Protein AF-A0A959UVB6-F1 (afdb_monomer)

Radius of gyration: 14.46 Å; Cα contacts (8 Å, |Δi|>4): 233; chains: 1; bounding box: 36×33×34 Å

Sequence (130 aa):
MEAWFIRDFILHATRQGRVPLIGHSDIDLFGFDLILGLEGREELLLVQMKTYGGANSIWDVHKDLLRRGGQVVVVKLDLDAAPDSIKYHALTPEGRGSALGKSPKKPHPDKCGVQKGDLKPVDDLMDLFA

Secondary structure (DSSP, 8-state):
-HHHHHHHHHHHHHHTT--EEEEE---GGGS-SEEEEETT---EEEEEEEE--TT--EEEEEHHHHHTT-EEEEEEE-SSSSTT-EEEEEE-HHHHHHHHTSPPSS--TTEEEEEGGGEEEESSGGGGG-

Mean predicted aligned error: 4.35 Å

Nearest PDB structures (foldseek):
  2ost-assembly1_C  TM=4.693E-01  e=1.818E-02  Synechocystis sp. PCC 6803
  2ost-assembly1_B  TM=4.476E-01  e=8.114E-02  Synechocystis sp. PCC 6803
  4rpa-assembly1_A  TM=3.311E-01  e=1.112E+00  Staphylococcus aureus
  7n0e-assembly1_B  TM=2.793E-01  e=6.366E+00  Pseudomonas aeruginosa
  5csk-assembly1_B  TM=2.162E-01  e=4.961E+00  Saccharomyces cerevisiae S288C

Solvent-accessible surface area (backbone atoms only — not comparable to full-atom values): 7422 Å² total; per-residue (Å²): 110,66,71,55,53,53,51,50,42,46,52,47,31,47,76,70,77,40,51,70,40,80,46,80,44,96,46,76,88,72,42,33,44,36,37,39,34,40,69,98,54,93,65,68,44,41,29,29,75,42,75,62,56,83,89,61,59,59,45,72,41,39,45,66,33,55,76,73,68,32,45,44,37,38,42,32,79,40,84,90,48,66,99,77,51,68,45,39,26,33,58,36,78,69,24,48,62,56,18,72,75,30,72,24,82,67,88,47,92,62,36,14,18,42,38,70,90,25,44,40,81,46,92,54,66,65,63,80,79,108

Foldseek 3Di:
DVVLVVVQQCVLQVVVVWHKDKDADPDCVVQAGIWIDTPPDPDIAGEHEAEPDPPPFKDKGFLVCLVVVHKYKYWYQDPVDDRNDIKIKIFDPVQSVVFNPAAHPDHDPGITIRGPVRIDTDPRPCVSVD

pLDDT: mean 90.22, std 9.51, range [53.03, 97.38]

Structure (mmCIF, N/CA/C/O backbone):
data_AF-A0A959UVB6-F1
#
_entry.id   AF-A0A959UVB6-F1
#
loop_
_atom_site.group_PDB
_atom_site.id
_atom_site.type_symbol
_atom_site.label_atom_id
_atom_site.label_alt_id
_atom_site.label_comp_id
_atom_site.label_asym_id
_atom_site.label_entity_id
_atom_site.label_seq_id
_atom_site.pdbx_PDB_ins_code
_atom_site.Cartn_x
_atom_site.Cartn_y
_atom_site.Cartn_z
_atom_site.occupancy
_atom_site.B_iso_or_equiv
_atom_site.auth_seq_id
_atom_site.auth_comp_id
_atom_site.auth_asym_id
_atom_site.auth_atom_id
_atom_site.pdbx_PDB_model_num
ATOM 1 N N . MET A 1 1 ? 8.191 0.992 10.751 1.00 81.94 1 MET A N 1
ATOM 2 C CA . MET A 1 1 ? 7.361 1.463 9.621 1.00 81.94 1 MET A CA 1
ATOM 3 C C . MET A 1 1 ? 6.045 0.708 9.607 1.00 81.94 1 MET A C 1
ATOM 5 O O . MET A 1 1 ? 5.019 1.323 9.837 1.00 81.94 1 MET A O 1
ATOM 9 N N . GLU A 1 2 ? 6.092 -0.611 9.432 1.00 87.69 2 GLU A N 1
ATOM 10 C CA . GLU A 1 2 ? 4.913 -1.482 9.412 1.00 87.69 2 GLU A CA 1
ATOM 11 C C . GLU A 1 2 ? 4.027 -1.341 10.653 1.00 87.69 2 GLU A C 1
ATOM 13 O O . GLU A 1 2 ? 2.850 -1.039 10.520 1.00 87.69 2 GLU A O 1
ATOM 18 N N . ALA A 1 3 ? 4.605 -1.403 11.858 1.00 89.62 3 ALA A N 1
ATOM 19 C CA . ALA A 1 3 ? 3.854 -1.205 13.102 1.00 89.62 3 ALA A CA 1
ATOM 20 C C . ALA A 1 3 ? 3.092 0.136 13.164 1.00 89.62 3 ALA A C 1
ATOM 22 O O . ALA A 1 3 ? 1.994 0.201 13.707 1.00 89.62 3 ALA A O 1
ATOM 23 N N . TRP A 1 4 ? 3.656 1.202 12.588 1.00 89.81 4 TRP A N 1
ATOM 24 C CA . TRP A 1 4 ? 2.996 2.507 12.543 1.00 89.81 4 TRP A CA 1
ATOM 25 C C . TRP A 1 4 ? 1.845 2.519 11.538 1.00 89.81 4 TRP A C 1
ATOM 27 O O . TRP A 1 4 ? 0.759 2.986 11.862 1.00 89.81 4 TRP A O 1
ATOM 37 N N . PHE A 1 5 ? 2.063 1.937 10.358 1.00 93.06 5 PHE A N 1
ATOM 38 C CA . PHE A 1 5 ? 1.017 1.776 9.353 1.00 93.06 5 PHE A CA 1
ATOM 39 C C . PHE A 1 5 ? -0.143 0.925 9.874 1.00 93.06 5 PHE A C 1
ATOM 41 O O . PHE A 1 5 ? -1.294 1.320 9.732 1.00 93.06 5 PHE A O 1
ATOM 48 N N . ILE A 1 6 ? 0.148 -0.197 10.537 1.00 95.12 6 ILE A N 1
ATOM 49 C CA . ILE A 1 6 ? -0.862 -1.059 11.160 1.00 95.12 6 ILE A CA 1
ATOM 50 C C . ILE A 1 6 ? -1.651 -0.294 12.222 1.00 95.12 6 ILE A C 1
ATOM 52 O O . ILE A 1 6 ? -2.880 -0.329 12.209 1.00 95.12 6 ILE A O 1
ATOM 56 N N . ARG A 1 7 ? -0.965 0.428 13.117 1.00 94.75 7 ARG A N 1
ATOM 57 C CA . ARG A 1 7 ? -1.624 1.269 14.123 1.00 94.75 7 ARG A CA 1
ATOM 58 C C . ARG A 1 7 ? -2.581 2.263 13.464 1.00 94.75 7 ARG A C 1
ATOM 60 O O . ARG A 1 7 ? -3.737 2.346 13.870 1.00 94.75 7 ARG A O 1
ATOM 67 N N . ASP A 1 8 ? -2.114 3.001 12.462 1.00 94.56 8 ASP A N 1
ATOM 68 C CA . ASP A 1 8 ? -2.917 4.032 11.802 1.00 94.56 8 ASP A CA 1
ATOM 69 C C . ASP A 1 8 ? -4.084 3.416 11.018 1.00 94.56 8 ASP A C 1
ATOM 71 O O . ASP A 1 8 ? -5.197 3.936 11.070 1.00 94.56 8 ASP A O 1
ATOM 75 N N . PHE A 1 9 ? -3.875 2.260 10.381 1.00 96.25 9 PHE A N 1
ATOM 76 C CA . PHE A 1 9 ? -4.930 1.503 9.708 1.00 96.25 9 PHE A CA 1
ATOM 77 C C . PHE A 1 9 ? -6.028 1.077 10.689 1.00 96.25 9 PHE A C 1
ATOM 79 O O . PHE A 1 9 ? -7.209 1.304 10.420 1.00 96.25 9 PHE A O 1
ATOM 86 N N . ILE A 1 10 ? -5.648 0.540 11.855 1.00 96.88 10 ILE A N 1
ATOM 87 C CA . ILE A 1 10 ? -6.591 0.166 12.918 1.00 96.88 10 ILE A CA 1
ATOM 88 C C . ILE A 1 10 ? -7.376 1.387 13.396 1.00 96.88 10 ILE A C 1
ATOM 90 O O . ILE A 1 10 ? -8.602 1.324 13.516 1.00 96.88 10 ILE A O 1
ATOM 94 N N . LEU A 1 11 ? -6.695 2.508 13.650 1.00 95.81 11 LEU A N 1
ATOM 95 C CA . LEU A 1 11 ? -7.340 3.741 14.098 1.00 95.81 11 LEU A CA 1
ATOM 96 C C . LEU A 1 11 ? -8.324 4.283 13.054 1.00 95.81 11 LEU A C 1
ATOM 98 O O . LEU A 1 11 ? -9.429 4.685 13.420 1.00 95.81 11 LEU A O 1
ATOM 102 N N . HIS A 1 12 ? -7.955 4.278 11.772 1.00 95.56 12 HIS A N 1
ATOM 103 C CA . HIS A 1 12 ? -8.816 4.748 10.683 1.00 95.56 12 HIS A CA 1
ATOM 104 C C . HIS A 1 12 ? -10.042 3.843 10.505 1.00 95.56 12 HIS A C 1
ATOM 106 O O . HIS A 1 12 ? -11.165 4.346 10.474 1.00 95.56 12 HIS A O 1
ATOM 112 N N . ALA A 1 13 ? -9.860 2.517 10.511 1.00 96.25 13 ALA A N 1
ATOM 113 C CA . ALA A 1 13 ? -10.966 1.560 10.451 1.00 96.25 13 ALA A CA 1
ATOM 114 C C . ALA A 1 13 ? -11.937 1.736 11.629 1.00 96.25 13 ALA A C 1
ATOM 116 O O . ALA A 1 13 ? -13.147 1.876 11.432 1.00 96.25 13 ALA A O 1
ATOM 117 N N . THR A 1 14 ? -11.399 1.816 12.850 1.00 96.06 14 THR A N 1
ATOM 118 C CA . THR A 1 14 ? -12.199 1.909 14.081 1.00 96.06 14 THR A CA 1
ATOM 119 C C . THR A 1 14 ? -13.008 3.204 14.134 1.00 96.06 14 THR A C 1
ATOM 121 O O . THR A 1 14 ? -14.175 3.188 14.520 1.00 96.06 14 THR A O 1
ATOM 124 N N . ARG A 1 15 ? -12.430 4.334 13.696 1.00 96.00 15 ARG A N 1
ATOM 125 C CA . ARG A 1 15 ? -13.138 5.627 13.608 1.00 96.00 15 ARG A CA 1
ATOM 126 C C . ARG A 1 15 ? -14.343 5.588 12.670 1.00 96.00 15 ARG A C 1
ATOM 128 O O . ARG A 1 15 ? -15.284 6.347 12.877 1.00 96.00 15 ARG A O 1
ATOM 135 N N . GLN A 1 16 ? -14.325 4.707 11.674 1.00 95.12 16 GLN A N 1
ATOM 136 C CA . GLN A 1 16 ? -15.443 4.487 10.759 1.00 95.12 16 GLN A CA 1
ATOM 137 C C . GLN A 1 16 ? -16.360 3.324 11.186 1.00 95.12 16 GLN A C 1
ATOM 139 O O . GLN A 1 16 ? -17.206 2.897 10.403 1.00 95.12 16 GLN A O 1
ATOM 144 N N . GLY A 1 17 ?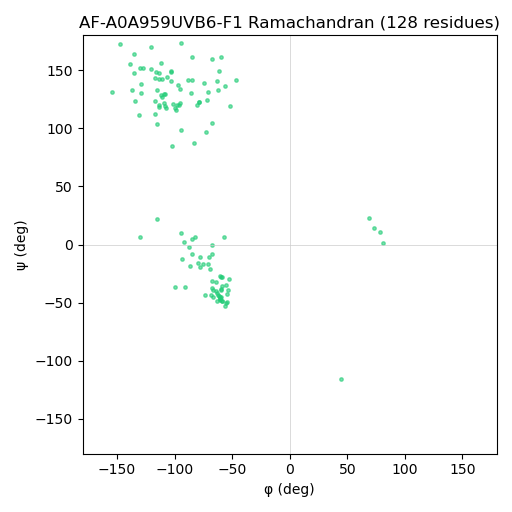 -16.195 2.785 12.401 1.00 95.69 17 GLY A N 1
ATOM 145 C CA . GLY A 1 17 ? -16.995 1.664 12.903 1.00 95.69 17 GLY A CA 1
ATOM 146 C C . GLY A 1 17 ? -16.718 0.333 12.199 1.00 95.69 17 GLY A C 1
ATOM 147 O O . GLY A 1 17 ? -17.584 -0.538 12.187 1.00 95.69 17 GLY A O 1
ATOM 148 N N . ARG A 1 18 ? -15.539 0.175 11.585 1.00 95.44 18 ARG A N 1
ATOM 149 C CA . ARG A 1 18 ? -15.126 -1.048 10.885 1.00 95.44 18 ARG A CA 1
ATOM 150 C C . ARG A 1 18 ? -14.138 -1.846 11.731 1.00 95.44 18 ARG A C 1
ATOM 152 O O . ARG A 1 18 ? -13.327 -1.265 12.450 1.00 95.44 18 ARG A O 1
ATOM 159 N N . VAL A 1 19 ? -14.160 -3.169 11.585 1.00 96.81 19 VAL A N 1
ATOM 160 C CA . VAL A 1 19 ? -13.200 -4.068 12.237 1.00 96.81 19 VAL A CA 1
ATOM 161 C C . VAL A 1 19 ? -12.099 -4.439 11.235 1.00 96.81 19 VAL A C 1
ATOM 163 O O . VAL A 1 19 ? -12.399 -5.051 10.208 1.00 96.81 19 VAL A O 1
ATOM 166 N N . PRO A 1 20 ? -10.835 -4.047 11.476 1.00 97.00 20 PRO A N 1
ATOM 167 C CA . PRO A 1 20 ? -9.727 -4.374 10.588 1.00 97.00 20 PRO A CA 1
ATOM 168 C C . PRO A 1 20 ? -9.318 -5.846 10.729 1.00 97.00 20 PRO A C 1
ATOM 170 O O . PRO A 1 20 ? -9.202 -6.369 11.836 1.00 97.00 20 PRO A O 1
ATOM 173 N N . LEU A 1 21 ? -9.026 -6.488 9.601 1.00 97.38 21 LEU A N 1
ATOM 174 C CA . LEU A 1 21 ? -8.375 -7.794 9.524 1.00 97.38 21 LEU A CA 1
ATOM 175 C C . LEU A 1 21 ? -6.954 -7.584 9.004 1.00 97.38 21 LEU A C 1
ATOM 177 O O . LEU A 1 21 ? -6.760 -6.892 8.004 1.00 97.38 21 LEU A O 1
ATOM 181 N N . ILE A 1 22 ? -5.958 -8.143 9.689 1.00 96.69 22 ILE A N 1
ATOM 182 C CA . ILE A 1 22 ? -4.546 -7.954 9.345 1.00 96.69 22 ILE A CA 1
ATOM 183 C C . ILE A 1 22 ? -3.846 -9.309 9.387 1.00 96.69 22 ILE A C 1
ATOM 185 O O . ILE A 1 22 ? -3.861 -9.993 10.409 1.00 96.69 22 ILE A O 1
ATOM 189 N N . GLY A 1 23 ? -3.226 -9.681 8.273 1.00 94.88 23 GLY A N 1
ATOM 190 C CA . GLY A 1 23 ? -2.306 -10.806 8.167 1.00 94.88 23 GLY A CA 1
ATOM 191 C C . GLY A 1 23 ? -0.913 -10.316 7.791 1.00 94.88 23 GLY A C 1
ATOM 192 O O . GLY A 1 23 ? -0.778 -9.388 6.997 1.00 94.88 23 GLY A O 1
ATOM 193 N N . HIS A 1 24 ? 0.116 -10.953 8.341 1.00 93.38 24 HIS A N 1
ATOM 194 C CA . HIS A 1 24 ? 1.513 -10.685 8.003 1.00 93.38 24 HIS A CA 1
ATOM 195 C C . HIS A 1 24 ? 2.053 -11.776 7.081 1.00 93.38 24 HIS A C 1
ATOM 197 O O . HIS A 1 24 ? 1.640 -12.936 7.167 1.00 93.38 24 HIS A O 1
ATOM 203 N N . SER A 1 25 ? 2.982 -11.400 6.209 1.00 88.88 25 SER A N 1
ATOM 204 C CA . SER A 1 25 ? 3.755 -12.333 5.398 1.00 88.88 25 SER A CA 1
ATOM 205 C C . SER A 1 25 ? 5.229 -12.232 5.759 1.00 88.88 25 SER A C 1
ATOM 207 O O . SER A 1 25 ? 5.886 -11.256 5.421 1.00 88.88 25 SER A O 1
ATOM 209 N N . ASP A 1 26 ? 5.767 -13.288 6.364 1.00 80.50 26 ASP A N 1
ATOM 210 C CA . ASP A 1 26 ? 7.198 -13.387 6.683 1.00 80.50 26 ASP A CA 1
ATOM 211 C C . ASP A 1 26 ? 8.039 -13.904 5.497 1.00 80.50 26 ASP A C 1
ATOM 213 O O . ASP A 1 26 ? 9.234 -14.173 5.631 1.00 80.50 26 ASP A O 1
ATOM 217 N N . ILE A 1 27 ? 7.417 -14.104 4.329 1.00 80.81 27 ILE A N 1
ATOM 218 C CA . ILE A 1 27 ? 8.043 -14.725 3.160 1.00 80.81 27 ILE A CA 1
ATOM 219 C C . ILE A 1 27 ? 8.129 -13.711 2.015 1.00 80.81 27 ILE A C 1
ATOM 221 O O . ILE A 1 27 ? 7.166 -13.494 1.278 1.00 80.81 27 ILE A O 1
ATOM 225 N N . ASP A 1 28 ? 9.334 -13.179 1.791 1.00 72.88 28 ASP A N 1
ATOM 226 C CA . ASP A 1 28 ? 9.651 -12.240 0.699 1.00 72.88 28 ASP A CA 1
ATOM 227 C C . ASP A 1 28 ? 9.224 -12.746 -0.692 1.00 72.88 28 ASP A C 1
ATOM 229 O O . ASP A 1 28 ? 8.901 -11.955 -1.581 1.00 72.88 28 ASP A O 1
ATOM 233 N N . LEU A 1 29 ? 9.206 -14.071 -0.895 1.00 76.94 29 LEU A N 1
ATOM 234 C CA . LEU A 1 29 ? 8.812 -14.698 -2.162 1.00 76.94 29 LEU A CA 1
ATOM 235 C C . LEU A 1 29 ? 7.375 -14.340 -2.573 1.00 76.94 29 LEU A C 1
ATOM 237 O O . LEU A 1 29 ? 7.076 -14.302 -3.766 1.00 76.94 29 LEU A O 1
ATOM 241 N N . PHE A 1 30 ? 6.493 -14.054 -1.613 1.00 80.50 30 PHE A N 1
ATOM 242 C CA . PHE A 1 30 ? 5.101 -13.711 -1.900 1.00 80.50 30 PHE A CA 1
ATOM 243 C C . PHE A 1 30 ? 4.924 -12.291 -2.446 1.00 80.50 30 PHE A C 1
ATOM 245 O O . PHE A 1 30 ? 3.898 -11.996 -3.064 1.00 80.50 30 PHE A O 1
ATOM 252 N N . GLY A 1 31 ? 5.934 -11.429 -2.290 1.00 85.88 31 GLY A N 1
ATOM 253 C CA . GLY A 1 31 ? 5.951 -10.094 -2.880 1.00 85.88 31 GLY A CA 1
ATOM 254 C C . GLY A 1 31 ? 5.010 -9.081 -2.218 1.00 85.88 31 GLY A C 1
ATOM 255 O O . GLY A 1 31 ? 4.783 -8.027 -2.807 1.00 85.88 31 GLY A O 1
ATOM 256 N N . PHE A 1 32 ? 4.487 -9.376 -1.025 1.00 92.38 32 PHE A N 1
ATOM 257 C CA . PHE A 1 32 ? 3.740 -8.459 -0.158 1.00 92.38 32 PHE A CA 1
ATOM 258 C C . PHE A 1 32 ? 4.162 -8.652 1.300 1.00 92.38 32 PHE A C 1
ATOM 260 O O . PHE A 1 32 ? 4.611 -9.736 1.668 1.00 92.38 32 PHE A O 1
ATOM 267 N N . ASP A 1 33 ? 3.975 -7.611 2.107 1.00 92.62 33 ASP A N 1
ATOM 268 C CA . ASP A 1 33 ? 4.318 -7.604 3.533 1.00 92.62 33 ASP A CA 1
ATOM 269 C C . ASP A 1 33 ? 3.065 -7.850 4.390 1.00 92.62 33 ASP A C 1
ATOM 271 O O . ASP A 1 33 ? 3.104 -8.574 5.384 1.00 92.62 33 ASP A O 1
ATOM 275 N N . LEU A 1 34 ? 1.916 -7.304 3.963 1.00 95.44 34 LEU A N 1
ATOM 276 C CA . LEU A 1 34 ? 0.648 -7.380 4.688 1.00 95.44 34 LEU A CA 1
ATOM 277 C C . LEU A 1 34 ? -0.506 -7.855 3.800 1.00 95.44 34 LEU A C 1
ATOM 279 O O . LEU A 1 34 ? -0.547 -7.592 2.597 1.00 95.44 34 LEU A O 1
ATOM 283 N N . ILE A 1 35 ? -1.487 -8.489 4.433 1.00 95.88 35 ILE A N 1
ATOM 284 C CA . ILE A 1 35 ? -2.835 -8.700 3.909 1.00 95.88 35 ILE A CA 1
ATOM 285 C C . ILE A 1 35 ? -3.772 -7.881 4.785 1.00 95.88 35 ILE A C 1
ATOM 287 O O . ILE A 1 35 ? -3.842 -8.105 5.992 1.00 95.88 35 ILE A O 1
ATOM 291 N N . LEU A 1 36 ? -4.484 -6.934 4.188 1.00 96.81 36 LEU A N 1
ATOM 292 C CA . LEU A 1 36 ? -5.484 -6.131 4.877 1.00 96.81 36 LEU A CA 1
ATOM 293 C C . LEU A 1 36 ? -6.881 -6.576 4.458 1.00 96.81 36 LEU A C 1
ATOM 295 O O . LEU A 1 36 ? -7.122 -6.885 3.294 1.00 96.81 36 LEU A O 1
ATOM 299 N N . GLY A 1 37 ? -7.815 -6.547 5.392 1.00 96.75 37 GLY A N 1
ATOM 300 C CA . GLY A 1 37 ? -9.232 -6.749 5.139 1.00 96.75 37 GLY A CA 1
ATOM 301 C C . GLY A 1 37 ? -10.072 -5.932 6.109 1.00 96.75 37 GLY A C 1
ATOM 302 O O . GLY A 1 37 ? -9.561 -5.335 7.060 1.00 96.75 37 GLY A O 1
ATOM 303 N N . LEU A 1 38 ? -11.376 -5.918 5.869 1.00 96.50 38 LEU A N 1
ATOM 304 C CA . LEU A 1 38 ? -12.366 -5.329 6.763 1.00 96.50 38 LEU A CA 1
ATOM 305 C C . LEU A 1 38 ? -13.454 -6.376 6.996 1.00 96.50 38 LEU A C 1
ATOM 307 O O . LEU A 1 38 ? -13.952 -6.965 6.037 1.00 96.50 38 LEU A O 1
ATOM 311 N N . GLU A 1 39 ? -13.811 -6.628 8.253 1.00 95.19 39 GLU A N 1
ATOM 312 C CA . GLU A 1 39 ? -14.855 -7.599 8.583 1.00 95.19 39 GLU A CA 1
ATOM 313 C C . GLU A 1 39 ? -16.172 -7.246 7.872 1.00 95.19 39 GLU A C 1
ATOM 315 O O . GLU A 1 39 ? -16.564 -6.080 7.788 1.00 95.19 39 GLU A O 1
ATOM 320 N N . GLY A 1 40 ? -16.840 -8.261 7.318 1.00 91.94 40 GLY A N 1
ATOM 321 C CA . GLY A 1 40 ? -18.053 -8.084 6.515 1.00 91.94 40 GLY A CA 1
ATOM 322 C C . GLY A 1 40 ? -17.811 -7.667 5.058 1.00 91.94 40 GLY A C 1
ATOM 323 O O . GLY A 1 40 ? -18.781 -7.506 4.319 1.00 91.94 40 GLY A O 1
ATOM 324 N N . ARG A 1 41 ? -16.552 -7.521 4.616 1.00 92.31 41 ARG A N 1
ATOM 325 C CA . ARG A 1 41 ? -16.179 -7.380 3.199 1.00 92.31 41 ARG A CA 1
ATOM 326 C C . ARG A 1 41 ? -15.439 -8.623 2.702 1.00 92.31 41 ARG A C 1
ATOM 328 O O . ARG A 1 41 ? -14.617 -9.186 3.414 1.00 92.31 41 ARG A O 1
ATOM 335 N N . GLU A 1 42 ? -15.706 -9.015 1.457 1.00 89.94 42 GLU A N 1
ATOM 336 C CA . GLU A 1 42 ? -14.978 -10.107 0.782 1.00 89.94 42 GLU A CA 1
ATOM 337 C C . GLU A 1 42 ? -13.600 -9.666 0.265 1.00 89.94 42 GLU A C 1
ATOM 339 O O . GLU A 1 42 ? -12.731 -10.491 -0.009 1.00 89.94 42 GLU A O 1
ATOM 344 N N . GLU A 1 43 ? -13.396 -8.358 0.118 1.00 91.56 43 GLU A N 1
ATOM 345 C CA . GLU A 1 43 ? -12.171 -7.790 -0.428 1.00 91.56 43 GLU A CA 1
ATOM 346 C C . GLU A 1 43 ? -10.999 -7.912 0.557 1.00 91.56 43 GLU A C 1
ATOM 348 O O . GLU A 1 43 ? -11.049 -7.409 1.683 1.00 91.56 43 GLU A O 1
ATOM 353 N N . LEU A 1 44 ? -9.915 -8.532 0.086 1.00 93.94 44 LEU A N 1
ATOM 354 C CA . LEU A 1 44 ? -8.617 -8.557 0.751 1.00 93.94 44 LEU A CA 1
ATOM 355 C C . LEU A 1 44 ? -7.590 -7.826 -0.108 1.00 93.94 44 LEU A C 1
ATOM 357 O O . LEU A 1 44 ? -7.452 -8.095 -1.303 1.00 93.94 44 LEU A O 1
ATOM 361 N N . LEU A 1 45 ? -6.822 -6.946 0.522 1.00 95.25 45 LEU A N 1
ATOM 362 C CA . LEU A 1 45 ? -5.797 -6.147 -0.126 1.00 95.25 45 LEU A CA 1
ATOM 363 C C . LEU A 1 45 ? -4.407 -6.644 0.265 1.00 95.25 45 LEU A C 1
ATOM 365 O O . LEU A 1 45 ? -3.999 -6.565 1.421 1.00 95.25 45 LEU A O 1
ATOM 369 N N . LEU A 1 46 ? -3.650 -7.116 -0.724 1.00 95.94 46 LEU A N 1
ATOM 370 C CA . LEU A 1 46 ? -2.230 -7.421 -0.555 1.00 95.94 46 LEU A CA 1
ATOM 371 C C . LEU A 1 46 ? -1.442 -6.118 -0.613 1.00 95.94 46 LEU A C 1
ATOM 373 O O . LEU A 1 46 ? -1.516 -5.408 -1.616 1.00 95.94 46 LEU A O 1
ATOM 377 N N . VAL A 1 47 ? -0.680 -5.811 0.429 1.00 96.12 47 VAL A N 1
ATOM 378 C CA . VAL A 1 47 ? 0.075 -4.565 0.539 1.00 96.12 47 VAL A CA 1
ATOM 379 C C . V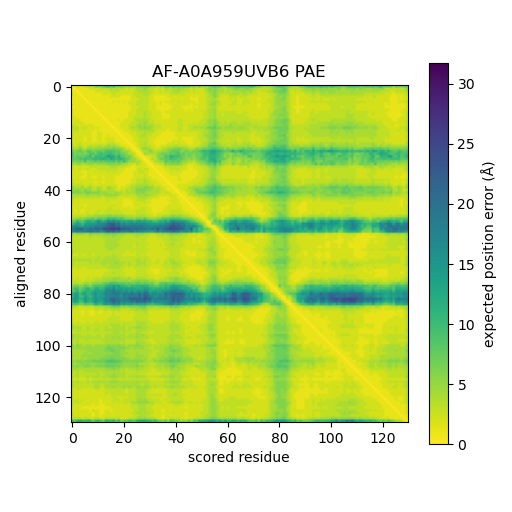AL A 1 47 ? 1.561 -4.866 0.597 1.00 96.12 47 VAL A C 1
ATOM 381 O O . VAL A 1 47 ? 2.033 -5.577 1.482 1.00 96.12 47 VAL A O 1
ATOM 384 N N . GLN A 1 48 ? 2.310 -4.274 -0.330 1.00 95.00 48 GLN A N 1
ATOM 385 C CA . GLN A 1 48 ? 3.757 -4.155 -0.212 1.00 95.00 48 GLN A CA 1
ATOM 386 C C . GLN A 1 48 ? 4.121 -2.742 0.244 1.00 95.00 48 GLN A C 1
ATOM 388 O O . GLN A 1 48 ? 3.812 -1.747 -0.417 1.00 95.00 48 GLN A O 1
ATOM 393 N N . MET A 1 49 ? 4.801 -2.659 1.374 1.00 93.31 49 MET A N 1
ATOM 394 C CA . MET A 1 49 ? 5.294 -1.449 1.997 1.00 93.31 49 MET A CA 1
ATOM 395 C C . MET A 1 49 ? 6.685 -1.086 1.479 1.00 93.31 49 MET A C 1
ATOM 397 O O . MET A 1 49 ? 7.563 -1.926 1.279 1.00 93.31 49 MET A O 1
ATOM 401 N N . LYS A 1 50 ? 6.923 0.210 1.286 1.00 92.94 50 LYS A N 1
ATOM 402 C CA . LYS A 1 50 ? 8.240 0.759 0.948 1.00 92.94 50 LYS A CA 1
ATOM 403 C C . LYS A 1 50 ? 8.518 2.000 1.782 1.00 92.94 50 LYS A C 1
ATOM 405 O O . LYS A 1 50 ? 7.614 2.775 2.070 1.00 92.94 50 LYS A O 1
ATOM 410 N N . THR A 1 51 ? 9.777 2.243 2.128 1.00 89.44 51 THR A N 1
ATOM 411 C CA . THR A 1 51 ? 10.189 3.519 2.721 1.00 89.44 51 THR A CA 1
ATOM 412 C C . THR A 1 51 ? 10.485 4.558 1.653 1.00 89.44 51 THR A C 1
ATOM 414 O O . THR A 1 51 ? 11.143 4.289 0.642 1.00 89.44 51 THR A O 1
ATOM 417 N N . TYR A 1 52 ? 10.099 5.796 1.933 1.00 84.19 52 TYR A N 1
ATOM 418 C CA . TYR A 1 52 ? 10.647 6.953 1.249 1.00 84.19 52 TYR A CA 1
ATOM 419 C C . TYR A 1 52 ? 12.085 7.187 1.737 1.00 84.19 52 TYR A C 1
ATOM 421 O O . TYR A 1 52 ? 12.312 7.760 2.799 1.00 84.19 52 TYR A O 1
ATOM 429 N N . GLY A 1 53 ? 13.072 6.702 0.986 1.00 67.06 53 GLY A N 1
ATOM 430 C CA . GLY A 1 53 ? 14.489 6.885 1.309 1.00 67.06 53 GLY A CA 1
ATOM 431 C C . GLY A 1 53 ? 15.123 7.977 0.456 1.00 67.06 53 GLY A C 1
ATOM 432 O O . GLY A 1 53 ? 15.712 7.651 -0.569 1.00 67.06 53 GLY A O 1
ATOM 433 N N . GLY A 1 54 ? 15.009 9.248 0.854 1.00 67.56 54 GLY A N 1
ATOM 434 C CA . GLY A 1 54 ? 15.725 10.372 0.224 1.00 67.56 54 GLY A CA 1
ATOM 435 C C . GLY A 1 54 ? 15.712 10.358 -1.315 1.00 67.56 54 GLY A C 1
ATOM 436 O O . GLY A 1 54 ? 14.653 10.466 -1.926 1.00 67.56 54 GLY A O 1
ATOM 437 N N . ALA A 1 55 ? 16.892 10.209 -1.934 1.00 59.41 55 ALA A N 1
ATOM 438 C CA . ALA A 1 55 ? 17.114 10.201 -3.388 1.00 59.41 55 ALA A CA 1
ATOM 439 C C . ALA A 1 55 ? 16.521 8.992 -4.148 1.00 59.41 55 ALA A C 1
ATOM 441 O O . ALA A 1 55 ? 16.683 8.896 -5.366 1.00 59.41 55 ALA A O 1
ATOM 442 N N . ASN A 1 56 ? 15.863 8.046 -3.469 1.00 61.41 56 ASN A N 1
ATOM 443 C CA . ASN A 1 56 ? 15.203 6.926 -4.133 1.00 61.41 56 ASN A CA 1
ATOM 444 C C . ASN A 1 56 ? 14.007 7.426 -4.951 1.00 61.41 56 ASN A C 1
ATOM 446 O O . ASN A 1 56 ? 12.949 7.746 -4.417 1.00 61.41 56 ASN A O 1
ATOM 450 N N . SER A 1 57 ? 14.195 7.466 -6.268 1.00 78.56 57 SER A N 1
ATOM 451 C CA . SER A 1 57 ? 13.158 7.785 -7.246 1.00 78.56 57 SER A CA 1
ATOM 452 C C . SER A 1 57 ? 12.350 6.563 -7.681 1.00 78.56 57 SER A C 1
ATOM 454 O O . SER A 1 57 ? 11.259 6.746 -8.212 1.00 78.56 57 SER A O 1
ATOM 456 N N . ILE A 1 58 ? 12.868 5.344 -7.463 1.00 90.94 58 ILE A N 1
ATOM 457 C CA . ILE A 1 58 ? 12.283 4.087 -7.947 1.00 90.94 58 ILE A CA 1
ATOM 458 C C . ILE A 1 58 ? 12.330 3.008 -6.855 1.00 90.94 58 ILE A C 1
ATOM 460 O O . ILE A 1 58 ? 13.380 2.778 -6.245 1.00 90.94 58 ILE A O 1
ATOM 464 N N . TRP A 1 59 ? 11.203 2.327 -6.651 1.00 93.69 59 TRP A N 1
ATOM 465 C CA . TRP A 1 59 ? 11.026 1.177 -5.769 1.00 93.69 59 TRP A CA 1
ATOM 466 C C . TRP A 1 59 ? 10.769 -0.092 -6.577 1.00 93.69 59 TRP A C 1
ATOM 468 O O . TRP A 1 59 ? 9.861 -0.137 -7.405 1.00 93.69 59 TRP A O 1
ATOM 478 N N . ASP A 1 60 ? 11.534 -1.141 -6.281 1.00 94.00 60 ASP A N 1
ATOM 479 C CA . ASP A 1 60 ? 11.370 -2.445 -6.923 1.00 94.00 60 ASP A CA 1
ATOM 480 C C . ASP A 1 60 ? 10.222 -3.212 -6.265 1.00 94.00 60 ASP A C 1
ATOM 482 O O . ASP A 1 60 ? 10.265 -3.507 -5.062 1.00 94.00 60 ASP A O 1
ATOM 486 N N . VAL A 1 61 ? 9.210 -3.555 -7.058 1.00 94.81 61 VAL A N 1
ATOM 487 C CA . VAL A 1 61 ? 8.014 -4.290 -6.617 1.00 94.81 61 VAL A CA 1
ATOM 488 C C . VAL A 1 61 ? 7.783 -5.511 -7.496 1.00 94.81 61 VAL A C 1
ATOM 490 O O . VAL A 1 61 ? 8.179 -5.528 -8.664 1.00 94.81 61 VAL A O 1
ATOM 493 N N . HIS A 1 62 ? 7.152 -6.545 -6.945 1.00 94.25 62 HIS A N 1
ATOM 494 C CA . HIS A 1 62 ? 6.844 -7.757 -7.705 1.00 94.25 62 HIS A CA 1
ATOM 495 C C . HIS A 1 62 ? 5.740 -7.467 -8.729 1.00 94.25 62 HIS A C 1
ATOM 497 O O . HIS A 1 62 ? 4.696 -6.913 -8.389 1.00 94.25 62 HIS A O 1
ATOM 503 N N . LYS A 1 63 ? 5.941 -7.866 -9.989 1.00 94.81 63 LYS A N 1
ATOM 504 C CA . LYS A 1 63 ? 4.929 -7.715 -11.050 1.00 94.81 63 LYS A CA 1
ATOM 505 C C . LYS A 1 63 ? 3.641 -8.454 -10.699 1.00 94.81 63 LYS A C 1
ATOM 507 O O . LYS A 1 63 ? 2.553 -7.947 -10.958 1.00 94.81 63 LYS A O 1
ATOM 512 N N . ASP A 1 64 ? 3.765 -9.625 -10.082 1.00 94.00 64 ASP A N 1
ATOM 513 C CA . ASP A 1 64 ? 2.620 -10.460 -9.725 1.00 94.00 64 ASP A CA 1
ATOM 514 C C . ASP A 1 64 ? 1.744 -9.836 -8.641 1.00 94.00 64 ASP A C 1
ATOM 516 O O . ASP A 1 64 ? 0.525 -9.984 -8.702 1.00 94.00 64 ASP A O 1
ATOM 520 N N . LEU A 1 65 ? 2.327 -9.058 -7.720 1.00 94.94 65 LEU A N 1
ATOM 521 C CA . LEU A 1 65 ? 1.553 -8.244 -6.782 1.00 94.94 65 LEU A CA 1
ATOM 522 C C . LEU A 1 65 ? 0.603 -7.315 -7.545 1.00 94.94 65 LEU A C 1
ATOM 524 O O . LEU A 1 65 ? -0.602 -7.321 -7.307 1.00 94.94 65 LEU A O 1
ATOM 528 N N . LEU A 1 66 ? 1.144 -6.549 -8.498 1.00 95.19 66 LEU A N 1
ATOM 529 C CA . LEU A 1 66 ? 0.375 -5.561 -9.255 1.00 95.19 66 LEU A CA 1
ATOM 530 C C . LEU A 1 66 ? -0.681 -6.213 -10.155 1.00 95.19 66 LEU A C 1
ATOM 532 O O . LEU A 1 66 ? -1.796 -5.705 -10.259 1.00 95.19 66 LEU A O 1
ATOM 536 N N . ARG A 1 67 ? -0.353 -7.353 -10.779 1.00 94.69 67 ARG A N 1
ATOM 537 C CA . ARG A 1 67 ? -1.282 -8.123 -11.629 1.00 94.69 67 ARG A CA 1
ATOM 538 C C . ARG A 1 67 ? -2.473 -8.677 -10.851 1.00 94.69 67 ARG A C 1
ATOM 540 O O . ARG A 1 67 ? -3.561 -8.765 -11.404 1.00 94.69 67 ARG A O 1
ATOM 547 N N . ARG A 1 68 ? -2.276 -9.022 -9.577 1.00 92.81 68 ARG A N 1
ATOM 548 C CA . ARG A 1 68 ? -3.328 -9.516 -8.674 1.00 92.81 68 ARG A CA 1
ATOM 549 C C . ARG A 1 68 ? -4.166 -8.398 -8.047 1.00 92.81 68 ARG A C 1
ATOM 551 O O . ARG A 1 68 ? -4.965 -8.674 -7.164 1.00 92.81 68 ARG A O 1
ATOM 558 N N . GLY A 1 69 ? -3.965 -7.146 -8.460 1.00 92.00 69 GLY A N 1
ATOM 559 C CA . GLY A 1 69 ? -4.655 -5.997 -7.876 1.00 92.00 69 GLY A CA 1
ATOM 560 C C . GLY A 1 69 ? -4.076 -5.536 -6.538 1.00 92.00 69 GLY A C 1
ATOM 561 O O . GLY A 1 69 ? -4.668 -4.670 -5.901 1.00 92.00 69 GLY A O 1
ATOM 562 N N . GLY A 1 70 ? -2.910 -6.052 -6.136 1.00 93.62 70 GLY A N 1
ATOM 563 C CA . GLY A 1 70 ? -2.217 -5.625 -4.927 1.00 93.62 70 GLY A CA 1
ATOM 564 C C . GLY A 1 70 ? -1.849 -4.141 -4.944 1.00 93.62 70 GLY A C 1
ATOM 565 O O . GLY A 1 70 ? -1.814 -3.474 -5.991 1.00 93.62 70 GLY A O 1
ATOM 566 N N . GLN A 1 71 ? -1.577 -3.630 -3.753 1.00 95.94 71 GLN A N 1
ATOM 567 C CA . GLN A 1 71 ? -1.309 -2.231 -3.489 1.00 95.94 71 GLN A CA 1
ATOM 568 C C . GLN A 1 71 ? 0.140 -2.035 -3.043 1.00 95.94 71 GLN A C 1
ATOM 570 O O . GLN A 1 71 ? 0.709 -2.844 -2.309 1.00 95.94 71 GLN A O 1
ATOM 575 N N . VAL A 1 72 ? 0.742 -0.934 -3.486 1.00 95.62 72 VAL A N 1
ATOM 576 C CA . VAL A 1 72 ? 2.055 -0.493 -3.014 1.00 95.62 72 VAL A CA 1
ATOM 577 C C . VAL A 1 72 ? 1.839 0.743 -2.166 1.00 95.62 72 VAL A C 1
ATOM 579 O O . VAL A 1 72 ? 1.294 1.732 -2.655 1.00 95.62 72 VAL A O 1
ATOM 582 N N . VAL A 1 73 ? 2.278 0.688 -0.911 1.00 95.50 73 VAL A N 1
ATOM 583 C CA . VAL A 1 73 ? 2.208 1.818 0.016 1.00 95.50 73 VAL A CA 1
ATOM 584 C C . VAL A 1 73 ? 3.619 2.290 0.335 1.00 95.50 73 VAL A C 1
ATOM 586 O O . VAL A 1 73 ? 4.432 1.560 0.900 1.00 95.50 73 VAL A O 1
ATOM 589 N N . VAL A 1 74 ? 3.916 3.537 -0.015 1.00 93.25 74 VAL A N 1
ATOM 590 C CA . VAL A 1 74 ? 5.165 4.204 0.344 1.00 93.25 74 VAL A CA 1
ATOM 591 C C . VAL A 1 74 ? 4.951 5.047 1.593 1.00 93.25 74 VAL A C 1
ATOM 593 O O . VAL A 1 74 ? 4.153 5.985 1.605 1.00 93.25 74 VAL A O 1
ATOM 596 N N . VAL A 1 75 ? 5.711 4.734 2.635 1.00 91.50 75 VAL A N 1
ATOM 597 C CA . VAL A 1 75 ? 5.708 5.446 3.909 1.00 91.50 75 VAL A CA 1
ATOM 598 C C . VAL A 1 75 ? 6.822 6.480 3.916 1.00 91.50 75 VAL A C 1
ATOM 600 O O . VAL A 1 75 ? 8.004 6.149 3.777 1.00 91.50 75 VAL A O 1
ATOM 603 N N . LYS A 1 76 ? 6.449 7.742 4.109 1.00 88.56 76 LYS A N 1
ATOM 604 C CA . LYS A 1 76 ? 7.374 8.857 4.280 1.00 88.56 76 LYS A CA 1
ATOM 605 C C . LYS A 1 76 ? 7.341 9.319 5.734 1.00 88.56 76 LYS A C 1
ATOM 607 O O . LYS A 1 76 ? 6.304 9.761 6.218 1.00 88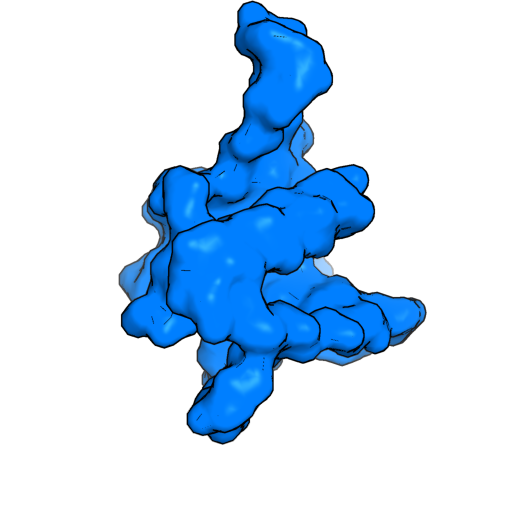.56 76 LYS A O 1
ATOM 612 N N . LEU A 1 77 ? 8.489 9.229 6.403 1.00 81.88 77 LEU A N 1
ATOM 613 C CA . LEU A 1 77 ? 8.697 9.860 7.703 1.00 81.88 77 LEU A CA 1
ATOM 614 C C . LEU A 1 77 ? 8.966 11.347 7.469 1.00 81.88 77 LEU A C 1
ATOM 616 O O . LEU A 1 77 ? 9.880 11.693 6.715 1.00 81.88 77 LEU A O 1
ATOM 620 N N . ASP A 1 78 ? 8.151 12.209 8.065 1.00 74.38 78 ASP A N 1
ATOM 621 C CA . ASP A 1 78 ? 8.380 13.649 8.056 1.00 74.38 78 ASP A CA 1
ATOM 622 C C . ASP A 1 78 ? 9.134 14.030 9.335 1.00 74.38 78 ASP A C 1
ATOM 624 O O . ASP A 1 78 ? 8.548 14.101 10.412 1.00 74.38 78 ASP A O 1
ATOM 628 N N . LEU A 1 79 ? 10.458 14.174 9.222 1.00 66.44 79 LEU A N 1
ATOM 629 C CA . LEU A 1 79 ? 11.340 14.458 10.362 1.00 66.44 79 LEU A CA 1
ATOM 630 C C . LEU A 1 79 ? 11.323 15.939 10.775 1.00 66.44 79 LEU A C 1
ATOM 632 O O . LEU A 1 79 ? 11.764 16.257 11.875 1.00 66.44 79 LEU A O 1
ATOM 636 N N . ASP A 1 80 ? 10.821 16.820 9.904 1.00 68.00 80 ASP A N 1
ATOM 637 C CA . ASP A 1 80 ? 10.757 18.270 10.134 1.00 68.00 80 ASP A CA 1
ATOM 638 C C . ASP A 1 80 ? 9.410 18.708 10.737 1.00 68.00 80 ASP A C 1
ATOM 640 O O . ASP A 1 80 ? 9.248 19.842 11.190 1.00 68.00 80 ASP A O 1
ATOM 644 N N . ALA A 1 81 ? 8.426 17.812 10.736 1.00 66.31 81 ALA A N 1
ATOM 645 C CA . ALA A 1 81 ? 7.127 18.013 11.353 1.00 66.31 81 ALA A CA 1
ATOM 646 C C . ALA A 1 81 ? 7.099 17.440 12.780 1.00 66.31 81 ALA A C 1
ATOM 648 O O . ALA A 1 81 ? 8.053 16.809 13.235 1.00 66.31 81 ALA A O 1
ATOM 649 N N . ALA A 1 82 ? 6.001 17.678 13.511 1.00 61.69 82 ALA A N 1
ATOM 650 C CA . ALA A 1 82 ? 5.805 17.099 14.840 1.00 61.69 82 ALA A CA 1
ATOM 651 C C . ALA A 1 82 ? 6.138 15.588 14.818 1.00 61.69 82 ALA A C 1
ATOM 653 O O . ALA A 1 82 ? 5.799 14.939 13.823 1.00 61.69 82 ALA A O 1
ATOM 654 N N . PRO A 1 83 ? 6.768 15.039 15.879 1.00 53.03 83 PRO A N 1
ATOM 655 C CA . PRO A 1 83 ? 7.466 13.741 15.896 1.00 53.03 83 PRO A CA 1
ATOM 656 C C . PRO A 1 83 ? 6.665 12.479 15.506 1.00 53.0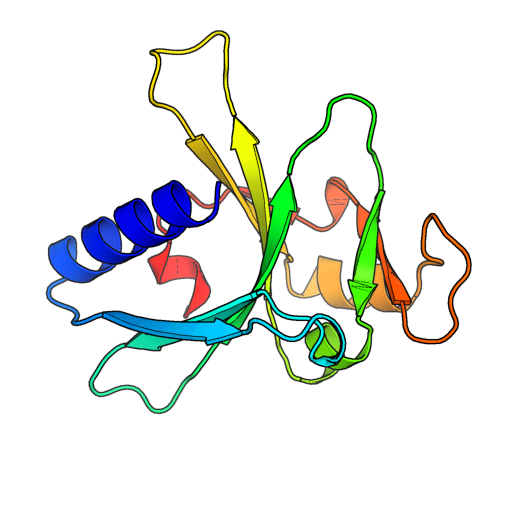3 83 PRO A C 1
ATOM 658 O O . PRO A 1 83 ? 7.211 11.382 15.546 1.00 53.03 83 PRO A O 1
ATOM 661 N N . ASP A 1 84 ? 5.420 12.618 15.050 1.00 57.66 84 ASP A N 1
ATOM 662 C CA . ASP A 1 84 ? 4.497 11.538 14.711 1.00 57.66 84 ASP A CA 1
ATOM 663 C C . ASP A 1 84 ? 3.829 11.675 13.328 1.00 57.66 84 ASP A C 1
ATOM 665 O O . ASP A 1 84 ? 2.939 10.885 13.005 1.00 57.66 84 ASP A O 1
ATOM 669 N N . SER A 1 85 ? 4.203 12.650 12.486 1.00 71.75 85 SER A N 1
ATOM 670 C CA . SER A 1 85 ? 3.520 12.818 11.192 1.00 71.75 85 SER A CA 1
ATOM 671 C C . SER A 1 85 ? 4.082 11.881 10.113 1.00 71.75 85 SER A C 1
ATOM 673 O O . SER A 1 85 ? 5.002 12.186 9.352 1.00 71.75 85 SER A O 1
ATOM 675 N N . ILE A 1 86 ? 3.523 10.677 10.065 1.00 86.94 86 ILE A N 1
ATOM 676 C CA . ILE A 1 86 ? 3.790 9.719 8.998 1.00 86.94 86 ILE A CA 1
ATOM 677 C C . ILE A 1 86 ? 2.853 10.016 7.834 1.00 86.94 86 ILE A C 1
ATOM 679 O O . ILE A 1 86 ? 1.647 10.156 8.012 1.00 86.94 86 ILE A O 1
ATOM 683 N N . LYS A 1 87 ? 3.418 10.111 6.629 1.00 91.06 87 LYS A N 1
ATOM 684 C CA . LYS A 1 87 ? 2.658 10.330 5.396 1.00 91.06 87 LYS A CA 1
ATOM 685 C C . LYS A 1 87 ? 2.667 9.070 4.552 1.00 91.06 87 LYS A C 1
ATOM 687 O O . LYS A 1 87 ? 3.733 8.526 4.246 1.00 91.06 87 LYS A O 1
ATOM 692 N N . TYR A 1 88 ? 1.488 8.653 4.118 1.00 94.00 88 TYR A N 1
ATOM 693 C CA . TYR A 1 88 ? 1.305 7.490 3.263 1.00 94.00 88 TYR A CA 1
ATOM 694 C C . TYR A 1 88 ? 1.045 7.932 1.829 1.00 94.00 88 TYR A C 1
ATOM 696 O O . TYR A 1 88 ? 0.369 8.926 1.576 1.00 94.00 88 TYR A O 1
ATOM 704 N N . HIS A 1 89 ? 1.625 7.207 0.881 1.00 95.19 89 HIS A N 1
ATOM 705 C CA . HIS A 1 89 ? 1.314 7.351 -0.533 1.00 95.19 89 HIS A CA 1
ATOM 706 C C . HIS A 1 89 ? 1.002 5.973 -1.096 1.00 95.19 89 HIS A C 1
ATOM 708 O O . HIS A 1 89 ? 1.707 5.019 -0.781 1.00 95.19 89 HIS A O 1
ATOM 714 N N . ALA A 1 90 ? -0.019 5.867 -1.934 1.00 96.44 90 ALA A N 1
ATOM 715 C CA . ALA A 1 90 ? -0.441 4.608 -2.529 1.00 96.44 90 ALA A CA 1
ATOM 716 C C . ALA A 1 90 ? -0.379 4.666 -4.054 1.00 96.44 90 ALA A C 1
ATOM 718 O O . ALA A 1 90 ? -0.537 5.734 -4.649 1.00 96.44 90 ALA A O 1
ATOM 719 N N . LEU A 1 91 ? -0.148 3.515 -4.682 1.00 96.69 91 LEU A N 1
ATOM 720 C CA . LEU A 1 91 ? -0.147 3.382 -6.136 1.00 96.69 91 LEU A CA 1
ATOM 721 C C . LEU A 1 91 ? -1.531 3.713 -6.701 1.00 96.69 91 LEU A C 1
ATOM 723 O O . LEU A 1 91 ? -2.550 3.218 -6.208 1.00 96.69 91 LEU A O 1
ATOM 727 N N . THR A 1 92 ? -1.570 4.542 -7.746 1.00 95.69 92 THR A N 1
ATOM 728 C CA . THR A 1 92 ? -2.819 4.816 -8.470 1.00 95.69 92 THR A CA 1
ATOM 729 C C . THR A 1 92 ? -3.081 3.745 -9.534 1.00 95.69 92 THR A C 1
ATOM 731 O O . THR A 1 92 ? -2.149 3.045 -9.94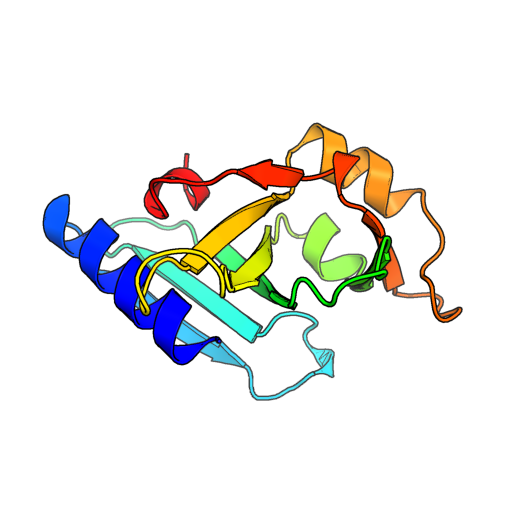8 1.00 95.69 92 THR A O 1
ATOM 734 N N . PRO A 1 93 ? -4.324 3.605 -10.028 1.00 93.44 93 PRO A N 1
ATOM 735 C CA . PRO A 1 93 ? -4.621 2.723 -11.157 1.00 93.44 93 PRO A CA 1
ATOM 736 C C . PRO A 1 93 ? -3.766 3.021 -12.402 1.00 93.44 93 PRO A C 1
ATOM 738 O O . PRO A 1 93 ? -3.228 2.103 -13.024 1.00 93.44 93 PRO A O 1
ATOM 741 N N . GLU A 1 94 ? -3.5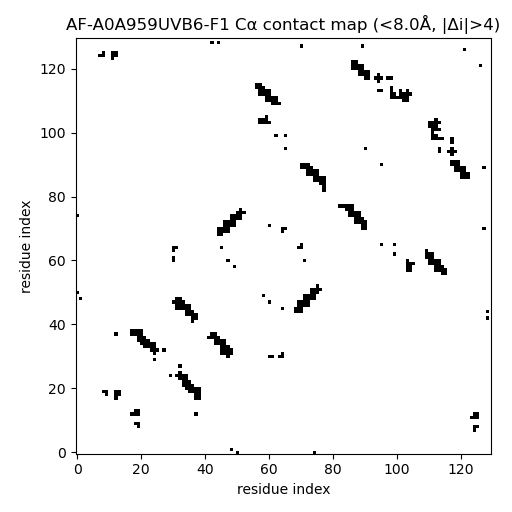68 4.298 -12.734 1.00 94.81 94 GLU A N 1
ATOM 742 C CA . GLU A 1 94 ? -2.727 4.738 -13.855 1.00 94.81 94 GLU A CA 1
ATOM 743 C C . GLU A 1 94 ? -1.248 4.444 -13.573 1.00 94.81 94 GLU A C 1
ATOM 745 O O . GLU A 1 94 ? -0.528 3.909 -14.425 1.00 94.81 94 GLU A O 1
ATOM 750 N N . GLY A 1 95 ? -0.811 4.728 -12.342 1.00 96.00 95 GLY A N 1
ATOM 751 C CA . GLY A 1 95 ? 0.526 4.428 -11.845 1.00 96.00 95 GLY A CA 1
ATOM 752 C C . GLY A 1 95 ? 0.858 2.940 -11.914 1.00 96.00 95 GLY A C 1
ATOM 753 O O . GLY A 1 95 ? 1.984 2.580 -12.252 1.00 96.00 95 GLY A O 1
ATOM 754 N N . ARG A 1 96 ? -0.124 2.059 -11.690 1.00 96.44 96 ARG A N 1
ATOM 755 C CA . ARG A 1 96 ? 0.024 0.603 -11.827 1.00 96.44 96 ARG A CA 1
ATOM 756 C C . ARG A 1 96 ? 0.349 0.192 -13.261 1.00 96.44 96 ARG A C 1
ATOM 758 O O . ARG A 1 96 ? 1.290 -0.576 -13.467 1.00 96.44 96 ARG A O 1
ATOM 765 N N . GLY A 1 97 ? -0.399 0.700 -14.242 1.00 94.88 97 GLY A N 1
ATOM 766 C CA . GLY A 1 97 ? -0.140 0.417 -15.660 1.00 94.88 97 GLY A CA 1
ATOM 767 C C . GLY A 1 97 ? 1.243 0.909 -16.094 1.00 94.88 97 GLY A C 1
ATOM 768 O O . GLY A 1 97 ? 2.010 0.173 -16.715 1.00 94.88 97 GLY A O 1
ATOM 769 N N . SER A 1 98 ? 1.585 2.126 -15.673 1.00 95.56 98 SER A N 1
ATOM 770 C CA . SER A 1 98 ? 2.894 2.755 -15.870 1.00 95.56 98 SER A CA 1
ATOM 771 C C . SER A 1 98 ? 4.040 1.933 -15.253 1.00 95.56 98 SER A C 1
ATOM 773 O O . SER A 1 98 ? 5.019 1.634 -15.938 1.00 95.56 98 SER A O 1
ATOM 775 N N . ALA A 1 99 ? 3.912 1.502 -13.995 1.00 96.38 99 ALA A N 1
ATOM 776 C CA . ALA A 1 99 ? 4.933 0.735 -13.282 1.00 96.38 99 ALA A CA 1
ATOM 777 C C . ALA A 1 99 ? 5.210 -0.631 -13.924 1.00 96.38 99 ALA A C 1
ATOM 779 O O . ALA A 1 99 ? 6.371 -1.002 -14.080 1.00 96.38 99 ALA A O 1
ATOM 780 N N . LEU A 1 100 ? 4.177 -1.361 -14.368 1.00 95.88 100 LEU A N 1
ATOM 781 C CA . LEU A 1 100 ? 4.339 -2.673 -15.015 1.00 95.88 100 LEU A CA 1
ATOM 782 C C . LEU A 1 100 ? 5.205 -2.627 -16.288 1.00 95.88 100 LEU A C 1
ATOM 784 O O . LEU A 1 100 ? 5.856 -3.623 -16.614 1.00 95.88 100 LEU A O 1
ATOM 788 N N . GLY A 1 101 ? 5.230 -1.484 -16.981 1.00 93.81 101 GLY A N 1
ATOM 789 C CA . GLY A 1 101 ? 6.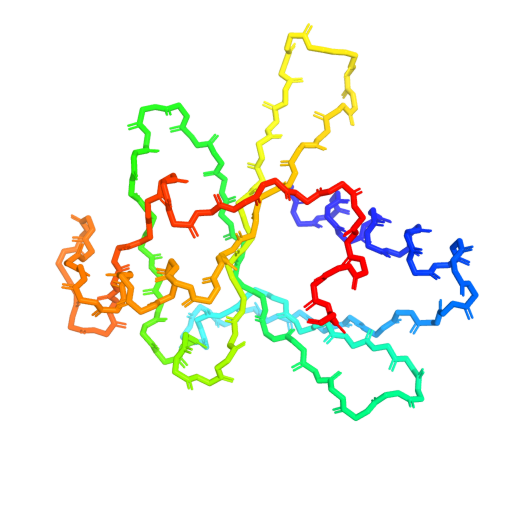072 -1.245 -18.156 1.00 93.81 101 GLY A CA 1
ATOM 790 C C . GLY A 1 101 ? 7.496 -0.770 -17.843 1.00 93.81 101 GLY A C 1
ATOM 791 O O . G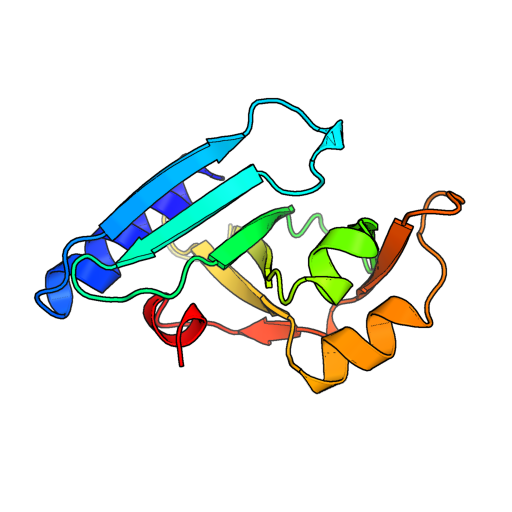LY A 1 101 ? 8.319 -0.692 -18.755 1.00 93.81 101 GLY A O 1
ATOM 792 N N . LYS A 1 102 ? 7.814 -0.452 -16.581 1.00 94.88 102 LYS A N 1
ATOM 793 C CA . LYS A 1 102 ? 9.121 0.085 -16.179 1.00 94.88 102 LYS A CA 1
ATOM 794 C C . LYS A 1 102 ? 10.045 -0.995 -15.641 1.00 94.88 102 LYS A C 1
ATOM 796 O O . LYS A 1 102 ? 9.673 -1.815 -14.798 1.00 94.88 102 LYS A O 1
ATOM 801 N N . SER A 1 103 ? 11.300 -0.922 -16.066 1.00 94.38 103 SER A N 1
ATOM 802 C CA . SER A 1 103 ? 12.368 -1.742 -15.505 1.00 94.38 103 SER A CA 1
ATOM 803 C C . SER A 1 103 ? 12.590 -1.419 -14.019 1.00 94.38 103 SER A C 1
ATOM 805 O O . SER A 1 103 ? 12.542 -0.247 -13.636 1.00 94.38 103 SER A O 1
ATOM 807 N N . PRO A 1 104 ? 12.850 -2.433 -13.176 1.00 95.12 104 PRO A N 1
ATOM 808 C CA . PRO A 1 104 ? 13.249 -2.213 -11.791 1.00 95.12 104 PRO A CA 1
ATOM 809 C C . PRO A 1 104 ? 14.639 -1.559 -11.719 1.00 95.12 104 PRO A C 1
ATOM 811 O O . PRO A 1 104 ? 15.446 -1.666 -12.645 1.00 95.12 104 PRO A O 1
ATOM 814 N N . LYS A 1 105 ? 14.942 -0.924 -10.584 1.00 91.94 105 LYS A N 1
ATOM 815 C CA . LYS A 1 105 ? 16.258 -0.373 -10.240 1.00 91.94 105 LYS A CA 1
ATOM 816 C C . LYS A 1 105 ? 17.328 -1.463 -10.235 1.00 91.94 105 LYS A C 1
ATOM 818 O O . LYS A 1 105 ? 18.418 -1.247 -10.760 1.00 91.94 105 LYS A O 1
ATOM 823 N N . LYS A 1 106 ? 17.037 -2.622 -9.636 1.00 90.75 106 LYS A N 1
ATOM 824 C CA . LYS A 1 106 ? 17.879 -3.820 -9.746 1.00 90.75 106 LYS A CA 1
ATOM 825 C C . LYS A 1 106 ? 17.278 -4.757 -10.796 1.00 90.75 106 LYS A C 1
ATOM 827 O O . LYS A 1 106 ? 16.161 -5.225 -10.575 1.00 90.75 106 LYS A O 1
ATOM 832 N N . PRO A 1 107 ? 17.985 -5.056 -11.906 1.00 93.31 107 PRO A N 1
ATOM 833 C CA . PRO A 1 107 ? 17.471 -5.933 -12.953 1.00 93.31 107 PRO A CA 1
ATOM 834 C C . PRO A 1 107 ? 16.978 -7.264 -12.386 1.00 93.31 107 PRO A C 1
ATOM 836 O O . PRO A 1 107 ? 17.738 -8.012 -11.774 1.00 93.31 107 PRO A O 1
ATOM 839 N N . HIS A 1 108 ? 15.690 -7.538 -12.572 1.00 93.69 108 HIS A N 1
ATOM 840 C CA . HIS A 1 108 ? 15.057 -8.778 -12.144 1.00 93.69 108 HIS A CA 1
ATOM 841 C C . HIS A 1 108 ? 13.832 -9.045 -13.030 1.00 93.69 108 HIS A C 1
ATOM 843 O O . HIS A 1 108 ? 13.019 -8.132 -13.208 1.00 93.69 108 HIS A O 1
ATOM 849 N N . PRO A 1 109 ? 13.661 -10.261 -13.581 1.00 92.81 109 PRO A N 1
ATOM 850 C CA . PRO A 1 109 ? 12.587 -10.555 -14.536 1.00 92.81 109 PRO A CA 1
ATOM 851 C C . PRO A 1 109 ? 11.188 -10.324 -13.944 1.00 92.81 109 PRO A C 1
ATOM 853 O O . PRO A 1 109 ? 10.323 -9.739 -14.602 1.00 92.81 109 PRO A O 1
ATOM 856 N N . ASP A 1 110 ? 11.002 -10.683 -12.673 1.00 93.69 110 ASP A N 1
ATOM 857 C CA . ASP A 1 110 ? 9.693 -10.631 -12.005 1.00 93.69 110 ASP A CA 1
ATOM 858 C C . ASP A 1 110 ? 9.404 -9.318 -11.273 1.00 93.69 110 ASP A C 1
ATOM 860 O O . ASP A 1 110 ? 8.354 -9.180 -10.645 1.00 93.69 110 ASP A O 1
ATOM 864 N N . LYS A 1 111 ? 10.317 -8.341 -11.335 1.00 95.31 111 LYS A N 1
ATOM 865 C CA . LYS A 1 111 ? 10.131 -7.043 -10.676 1.00 95.31 111 LYS A CA 1
ATOM 866 C C . LYS A 1 111 ? 9.949 -5.928 -11.687 1.00 95.31 111 LYS A C 1
ATOM 868 O O . LYS A 1 111 ? 10.364 -6.028 -12.840 1.00 95.31 111 LYS A O 1
ATOM 873 N N . CYS A 1 112 ? 9.300 -4.868 -11.239 1.00 95.94 112 CYS A N 1
ATOM 874 C CA . CYS A 1 112 ? 9.110 -3.634 -11.982 1.00 95.94 112 CYS A CA 1
ATOM 875 C C . CYS A 1 112 ? 9.384 -2.429 -11.078 1.00 95.94 112 CYS A C 1
ATOM 877 O O . CYS A 1 112 ? 9.488 -2.576 -9.856 1.00 95.94 112 CYS A O 1
ATOM 879 N N . GLY A 1 113 ? 9.564 -1.263 -11.693 1.00 95.75 113 GLY A N 1
ATOM 880 C CA . GLY A 1 113 ? 9.870 -0.023 -10.988 1.00 95.75 113 GLY A CA 1
ATOM 881 C C . GLY A 1 113 ? 8.624 0.830 -10.762 1.00 95.75 113 GLY A C 1
ATOM 882 O O . GLY A 1 113 ? 8.003 1.279 -11.720 1.00 95.75 113 GLY A O 1
ATOM 883 N N . VAL A 1 114 ? 8.301 1.112 -9.501 1.00 95.75 114 VAL A N 1
ATOM 884 C CA . VAL A 1 114 ? 7.327 2.146 -9.111 1.00 95.75 114 VAL A CA 1
ATOM 885 C C . VAL A 1 114 ? 8.086 3.426 -8.800 1.00 95.75 114 VAL A C 1
ATOM 887 O O . VAL A 1 114 ? 9.075 3.373 -8.076 1.00 95.75 114 VAL A O 1
ATOM 890 N N . GLN A 1 115 ? 7.641 4.576 -9.301 1.00 94.19 115 GLN A N 1
ATOM 891 C CA . GLN A 1 115 ? 8.264 5.872 -9.002 1.00 94.19 115 GLN A CA 1
ATOM 892 C C . GLN A 1 115 ? 7.290 6.841 -8.336 1.00 94.19 115 GLN A C 1
ATOM 894 O O . GLN A 1 115 ? 6.086 6.616 -8.316 1.00 94.19 115 GLN A O 1
ATOM 899 N N . LYS A 1 116 ? 7.800 7.969 -7.827 1.00 92.31 116 LYS A N 1
ATOM 900 C CA . LYS A 1 116 ? 6.985 8.960 -7.097 1.00 92.31 116 LYS A CA 1
ATOM 901 C C . LYS A 1 116 ? 5.745 9.428 -7.875 1.00 92.31 116 LYS A C 1
ATOM 903 O O . LYS A 1 116 ? 4.697 9.606 -7.274 1.00 92.31 116 LYS A O 1
ATOM 908 N N . GLY A 1 117 ? 5.868 9.617 -9.190 1.00 92.94 117 GLY A N 1
ATOM 909 C CA . GLY A 1 117 ? 4.758 10.041 -10.053 1.00 92.94 117 GLY A CA 1
ATOM 910 C C . GLY A 1 117 ? 3.670 8.986 -10.278 1.00 92.94 117 GLY A C 1
ATOM 911 O O . GLY A 1 117 ? 2.626 9.327 -10.815 1.00 92.94 117 GLY A O 1
ATOM 912 N N . ASP A 1 118 ? 3.895 7.732 -9.873 1.00 95.00 118 ASP A N 1
ATOM 913 C CA . ASP A 1 118 ? 2.890 6.661 -9.939 1.00 95.00 118 ASP A CA 1
ATOM 914 C C . ASP A 1 118 ? 2.004 6.624 -8.669 1.00 95.00 118 ASP A C 1
ATOM 916 O O . ASP A 1 118 ? 1.113 5.781 -8.551 1.00 95.00 118 ASP A O 1
ATOM 920 N N . LEU A 1 119 ? 2.270 7.501 -7.691 1.00 95.19 119 LEU A N 1
ATOM 921 C CA . LEU A 1 119 ? 1.674 7.465 -6.358 1.00 95.19 119 LEU A CA 1
ATOM 922 C C . LEU A 1 119 ? 0.808 8.699 -6.083 1.00 95.19 119 LEU A C 1
ATOM 924 O O . LEU A 1 119 ? 1.144 9.810 -6.495 1.00 95.19 119 LEU A O 1
ATOM 928 N N . LYS A 1 120 ? -0.246 8.518 -5.283 1.00 95.31 120 LYS A N 1
ATOM 929 C CA . LYS A 1 120 ? -1.042 9.602 -4.686 1.00 95.31 120 LYS A CA 1
ATOM 930 C C . LYS A 1 120 ? -0.878 9.625 -3.163 1.00 95.31 120 LYS A C 1
ATOM 932 O O . LYS A 1 120 ? -0.698 8.554 -2.582 1.00 95.31 120 LYS A O 1
ATOM 937 N N . PRO A 1 121 ? -0.931 10.796 -2.505 1.00 95.12 121 PRO A N 1
ATOM 938 C CA . PRO A 1 121 ? -1.031 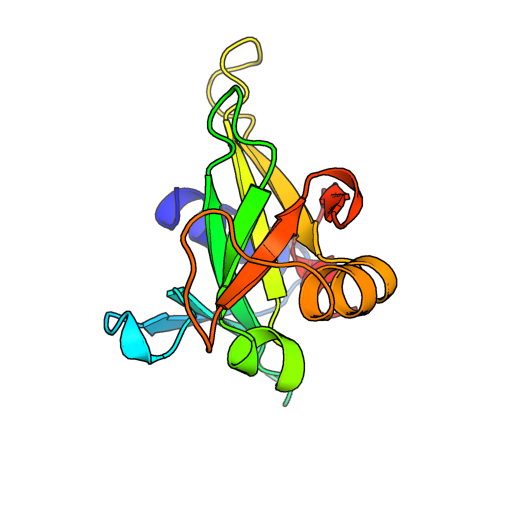10.856 -1.049 1.00 95.12 121 PRO A CA 1
ATOM 939 C C . PRO A 1 121 ? -2.321 10.176 -0.567 1.00 95.12 121 PRO A C 1
ATOM 941 O O . PRO A 1 121 ? -3.321 10.151 -1.287 1.00 95.12 121 PRO A O 1
ATOM 944 N N . VAL A 1 122 ? -2.270 9.608 0.637 1.00 95.00 122 VAL A N 1
ATOM 945 C CA . VAL A 1 122 ? -3.397 8.949 1.304 1.00 95.00 122 VAL A CA 1
ATOM 946 C C . VAL A 1 122 ? -3.494 9.487 2.725 1.00 95.00 122 VAL A C 1
ATOM 948 O O . VAL A 1 122 ? -2.617 9.216 3.549 1.00 95.00 122 VAL A O 1
ATOM 951 N N . ASP A 1 123 ? -4.558 10.242 2.986 1.00 92.38 123 ASP A N 1
ATOM 952 C CA . ASP A 1 123 ? -4.835 10.820 4.303 1.00 92.38 123 ASP A CA 1
ATOM 953 C C . ASP A 1 123 ? -5.712 9.885 5.151 1.00 92.38 123 ASP A C 1
ATOM 955 O O . ASP A 1 123 ? -5.478 9.747 6.350 1.00 92.38 123 ASP A O 1
ATOM 959 N N . ASP A 1 124 ? -6.665 9.181 4.527 1.00 94.06 124 ASP A N 1
ATOM 960 C CA . ASP A 1 124 ? -7.434 8.100 5.146 1.00 94.06 124 ASP A CA 1
ATOM 961 C C . ASP A 1 124 ? -7.044 6.748 4.530 1.00 94.06 124 ASP A C 1
ATOM 963 O O . ASP A 1 124 ? -7.100 6.537 3.323 1.00 94.06 124 ASP A O 1
ATOM 967 N N . LEU A 1 125 ? -6.680 5.786 5.377 1.00 95.31 125 LEU A N 1
ATOM 968 C CA . LEU A 1 125 ? -6.215 4.472 4.923 1.00 95.31 125 LEU A CA 1
ATOM 969 C C . LEU A 1 125 ? -7.381 3.576 4.491 1.00 95.31 125 LEU A C 1
ATOM 971 O O . LEU A 1 125 ? -7.154 2.537 3.872 1.00 95.31 125 LEU A O 1
ATOM 975 N N . MET A 1 126 ? -8.623 3.973 4.778 1.00 94.81 126 MET A N 1
ATOM 976 C CA . MET A 1 126 ? -9.808 3.310 4.238 1.00 94.81 126 MET A CA 1
ATOM 977 C C . MET A 1 126 ? -9.966 3.547 2.734 1.00 94.81 126 MET A C 1
ATOM 979 O O . MET A 1 126 ? -10.570 2.710 2.064 1.00 94.81 126 MET A O 1
ATOM 983 N N . ASP A 1 127 ? -9.351 4.601 2.185 1.00 94.12 127 ASP A N 1
ATOM 984 C CA . ASP A 1 127 ? -9.344 4.887 0.742 1.00 94.12 127 ASP A CA 1
ATOM 985 C C . ASP A 1 127 ? -8.543 3.854 -0.066 1.00 94.12 127 ASP A C 1
ATOM 987 O O . ASP A 1 127 ? -8.565 3.860 -1.296 1.00 94.12 127 ASP A O 1
ATOM 991 N N . LEU A 1 128 ? -7.822 2.953 0.610 1.00 94.00 128 LEU A N 1
ATOM 992 C CA . LEU A 1 128 ? -7.187 1.802 -0.027 1.00 94.00 128 LEU A CA 1
ATOM 993 C C . LEU A 1 128 ? -8.204 0.739 -0.489 1.00 94.00 128 LEU A C 1
ATOM 995 O O . LEU A 1 128 ? -7.833 -0.104 -1.299 1.00 94.00 128 LEU A O 1
ATOM 999 N N . PHE A 1 129 ? -9.446 0.794 0.011 1.00 89.50 129 PHE A N 1
ATOM 1000 C CA . PHE A 1 129 ? -10.560 -0.127 -0.280 1.00 89.50 129 PHE A CA 1
ATOM 1001 C C . PHE A 1 129 ? -11.731 0.567 -1.016 1.00 89.50 129 PHE A C 1
ATOM 1003 O O . PHE A 1 129 ? -12.893 0.152 -0.879 1.00 89.50 129 PHE A O 1
ATOM 1010 N N . ALA A 1 130 ? -11.453 1.698 -1.674 1.00 76.00 130 ALA A N 1
ATOM 1011 C CA . ALA A 1 130 ? -12.428 2.541 -2.370 1.00 76.00 130 ALA A CA 1
ATOM 1012 C C . ALA A 1 130 ? -12.441 2.299 -3.884 1.00 76.00 130 ALA A C 1
ATOM 1014 O O . ALA A 1 130 ? -11.358 2.032 -4.455 1.00 76.00 130 ALA A O 1
#